Protein AF-A0A367LYB1-F1 (afdb_monomer_lite)

Organism: Pseudomonas aeruginosa (NCBI:txid287)

Secondary structure (DSSP, 8-state):
----HHHHHHHHHHHHHTTSEEEE--STT--S-EEEEHHHHHHHHHHHHHHHHHHTPPPPHHHHHHHHHHHTT-STTT-EEHHHHHHHHHHHTTT----HHHIIIIIITTTEET--HHHHHHHHHTTS------------------

Sequence (146 aa):
LGIGLADQQYALAALEREGYVLRGRFSPGATEEEWCERHLLARIHRYTVKRLRREIEPVERADFMRFLFDWQRLAPGTRGRGAESLATVVEQLEGFQAAAAAWESELLAARVADYASHWLDQLCRSGRIVWARLAGRSKAAGGPLR

Radius of gyration: 30.29 Å; chains: 1; bounding box: 79×32×66 Å

Structure (mmCIF, N/CA/C/O backbone):
data_AF-A0A367LYB1-F1
#
_entry.id   AF-A0A367LYB1-F1
#
loop_
_atom_site.group_PDB
_atom_site.id
_atom_site.type_symbol
_atom_site.label_atom_id
_atom_site.label_alt_id
_atom_site.label_comp_id
_atom_site.label_asym_id
_atom_site.label_entity_id
_atom_site.label_seq_id
_atom_site.pdbx_PDB_ins_code
_atom_site.Cartn_x
_atom_site.Cartn_y
_atom_site.Cartn_z
_atom_site.occupancy
_atom_site.B_iso_or_equiv
_atom_site.auth_seq_id
_atom_site.auth_comp_id
_atom_site.auth_asym_id
_atom_site.auth_atom_id
_atom_site.pdbx_PDB_model_num
ATOM 1 N N . LEU A 1 1 ? -42.945 17.878 32.130 1.00 57.28 1 LEU A N 1
ATOM 2 C CA . LEU A 1 1 ? -43.122 16.786 33.114 1.00 57.28 1 LEU A CA 1
ATOM 3 C C . LEU A 1 1 ? -43.632 17.257 34.481 1.00 57.28 1 LEU A C 1
ATOM 5 O O . LEU A 1 1 ? -44.156 16.422 35.191 1.00 57.28 1 LEU A O 1
ATOM 9 N N . GLY A 1 2 ? -43.571 18.545 34.856 1.00 70.06 2 GLY A N 1
ATOM 10 C CA . GLY A 1 2 ? -44.290 19.050 36.046 1.00 70.06 2 GLY A CA 1
ATOM 11 C C . GLY A 1 2 ? -43.803 18.532 37.411 1.00 70.06 2 GLY A C 1
ATOM 12 O O . GLY A 1 2 ? -44.403 18.861 38.422 1.00 70.06 2 GLY A O 1
ATOM 13 N N . ILE A 1 3 ? -42.722 17.750 37.438 1.00 76.00 3 ILE A N 1
ATOM 14 C CA . ILE A 1 3 ? -42.048 17.219 38.633 1.00 76.00 3 ILE A CA 1
ATOM 15 C C . ILE A 1 3 ? -40.817 18.065 38.965 1.00 76.00 3 ILE A C 1
ATOM 17 O O . ILE A 1 3 ? -40.147 18.552 38.047 1.00 76.00 3 ILE A O 1
ATOM 21 N N . GLY A 1 4 ? -40.515 18.228 40.258 1.00 84.94 4 GLY A N 1
ATOM 22 C CA . GLY A 1 4 ? -39.361 18.994 40.731 1.00 84.94 4 GLY A CA 1
ATOM 23 C C . GLY A 1 4 ? -38.027 18.355 40.331 1.00 84.94 4 GLY A C 1
ATOM 24 O O . GLY A 1 4 ? -37.939 17.147 40.127 1.00 84.94 4 GLY A O 1
ATOM 25 N N . LEU A 1 5 ? -36.965 19.160 40.218 1.00 80.81 5 LEU A N 1
ATOM 26 C CA . LEU A 1 5 ? -35.630 18.682 39.819 1.00 80.81 5 LEU A CA 1
ATOM 27 C C . LEU A 1 5 ? -35.074 17.609 40.771 1.00 80.81 5 LEU A C 1
ATOM 29 O O . LEU A 1 5 ? -34.454 16.653 40.315 1.00 80.81 5 LEU A O 1
ATOM 33 N N . ALA A 1 6 ? -35.335 17.739 42.075 1.00 82.56 6 ALA A N 1
ATOM 34 C CA . ALA A 1 6 ? -34.942 16.742 43.069 1.00 82.56 6 ALA A CA 1
ATOM 35 C C . ALA A 1 6 ? -35.643 15.391 42.832 1.00 82.56 6 ALA A C 1
ATOM 37 O O . ALA A 1 6 ? -34.996 14.346 42.862 1.00 82.56 6 ALA A O 1
ATOM 38 N N . ASP A 1 7 ? -36.939 15.417 42.505 1.00 85.94 7 ASP A N 1
ATOM 39 C CA . ASP A 1 7 ? -37.718 14.209 42.209 1.00 85.94 7 ASP A CA 1
ATOM 40 C C . ASP A 1 7 ? -37.243 13.542 40.911 1.00 85.94 7 ASP A C 1
ATOM 42 O O . ASP A 1 7 ? -37.160 12.317 40.826 1.00 85.94 7 ASP A O 1
ATOM 46 N N . GLN A 1 8 ? -36.866 14.342 39.907 1.00 85.94 8 GLN A N 1
ATOM 47 C CA . GLN A 1 8 ? -36.293 13.846 38.651 1.00 85.94 8 GLN A CA 1
ATOM 48 C C . GLN A 1 8 ? -34.943 13.155 38.874 1.00 85.94 8 GLN A C 1
ATOM 50 O O . GLN A 1 8 ? -34.717 12.066 38.348 1.00 85.94 8 GLN A O 1
ATOM 55 N N . GLN A 1 9 ? -34.057 13.754 39.675 1.00 86.88 9 GLN A N 1
ATOM 56 C CA . GLN A 1 9 ? -32.758 13.163 40.010 1.00 86.88 9 GLN A CA 1
ATOM 57 C C . GLN A 1 9 ? -32.914 11.864 40.802 1.00 86.88 9 GLN A C 1
ATOM 59 O O . GLN A 1 9 ? -32.228 10.885 40.511 1.00 86.88 9 GLN A O 1
ATOM 64 N N . TYR A 1 10 ? -33.841 11.832 41.762 1.00 89.81 10 TYR A N 1
ATOM 65 C CA . TYR A 1 10 ? -34.120 10.630 42.542 1.00 89.81 10 TYR A CA 1
ATOM 66 C C . TYR A 1 10 ? -34.664 9.496 41.662 1.00 89.81 10 TYR A C 1
ATOM 68 O O . TYR A 1 10 ? -34.182 8.365 41.743 1.00 89.81 10 TYR A O 1
ATOM 76 N N . ALA A 1 11 ? -35.611 9.801 40.770 1.00 90.81 11 ALA A N 1
ATOM 77 C CA . ALA A 1 11 ? -36.165 8.825 39.834 1.00 90.81 11 ALA A CA 1
ATOM 78 C C . ALA A 1 11 ? -35.105 8.280 38.858 1.00 90.81 11 ALA A C 1
ATOM 80 O O . ALA A 1 11 ? -35.049 7.075 38.618 1.00 90.81 11 ALA A O 1
ATOM 81 N N . LEU A 1 12 ? -34.227 9.139 38.329 1.00 90.69 12 LEU A N 1
ATOM 82 C CA . LEU A 1 12 ? -33.137 8.720 37.441 1.00 90.69 12 LEU A CA 1
ATOM 83 C C . LEU A 1 12 ? -32.098 7.858 38.168 1.00 90.69 12 LEU A C 1
ATOM 85 O O . LEU A 1 12 ? -31.674 6.840 37.626 1.00 90.69 12 LEU A O 1
ATOM 89 N N . ALA A 1 13 ? -31.751 8.197 39.412 1.00 91.12 13 ALA A N 1
ATOM 90 C CA . ALA A 1 13 ? -30.860 7.382 40.237 1.00 91.12 13 ALA A CA 1
ATOM 91 C C . ALA A 1 13 ? -31.466 6.006 40.573 1.00 91.12 13 ALA A C 1
ATOM 93 O O . ALA A 1 13 ? -30.748 5.005 40.613 1.00 91.12 13 ALA A O 1
ATOM 94 N N . ALA A 1 14 ? -32.785 5.923 40.784 1.00 93.56 14 ALA A N 1
ATOM 95 C CA . ALA A 1 14 ? -33.476 4.645 40.958 1.00 93.56 14 ALA A CA 1
ATOM 96 C C . ALA A 1 14 ? -33.406 3.789 39.679 1.00 93.56 14 ALA A C 1
ATOM 98 O O . ALA A 1 14 ? -32.975 2.637 39.735 1.00 93.56 14 ALA A O 1
ATOM 99 N N . LEU A 1 15 ? -33.709 4.380 38.518 1.00 93.19 15 LEU A N 1
ATOM 100 C CA . LEU A 1 15 ? -33.607 3.706 37.218 1.00 93.19 15 LEU A CA 1
ATOM 101 C C . LEU A 1 15 ? -32.167 3.287 36.874 1.00 93.19 15 LEU A C 1
ATOM 103 O O . LEU A 1 15 ? -31.961 2.289 36.182 1.00 93.19 15 LEU A O 1
ATOM 107 N N . GLU A 1 16 ? -31.159 4.027 37.342 1.00 93.62 16 GLU A N 1
ATOM 108 C CA . GLU A 1 16 ? -29.744 3.656 37.214 1.00 93.62 16 GLU A CA 1
ATOM 109 C C . GLU A 1 16 ? -29.419 2.410 38.033 1.00 93.62 16 GLU A C 1
ATOM 111 O O . GLU A 1 16 ? -28.779 1.485 37.528 1.00 93.62 16 GLU A O 1
ATOM 116 N N . ARG A 1 17 ? -29.896 2.361 39.286 1.00 93.44 17 ARG A N 1
ATOM 117 C CA . ARG A 1 17 ? -29.725 1.202 40.177 1.00 93.44 17 ARG A CA 1
ATOM 118 C C . ARG A 1 17 ? -30.407 -0.047 39.632 1.00 93.44 17 ARG A C 1
ATOM 120 O O . ARG A 1 17 ? -29.873 -1.140 39.792 1.00 93.44 17 ARG A O 1
ATOM 127 N N . GLU A 1 18 ? -31.548 0.117 38.973 1.00 94.38 18 GLU A N 1
ATOM 128 C CA . GLU A 1 18 ? -32.249 -0.953 38.249 1.00 94.38 18 GLU A CA 1
ATOM 129 C C . GLU A 1 18 ? -31.564 -1.317 36.919 1.00 94.38 18 GLU A C 1
ATOM 131 O O . GLU A 1 18 ? -31.872 -2.336 36.303 1.00 94.38 18 GLU A O 1
ATOM 136 N N . GLY A 1 19 ? -30.607 -0.501 36.472 1.00 91.75 19 GLY A N 1
ATOM 137 C CA . GLY A 1 19 ? -29.843 -0.707 35.250 1.00 91.75 19 GLY A CA 1
ATOM 138 C C . GLY A 1 19 ? -30.569 -0.285 33.974 1.00 91.75 19 GLY A C 1
ATOM 139 O O . GLY A 1 19 ? -30.059 -0.565 32.889 1.00 91.75 19 GLY A O 1
ATOM 140 N N . TYR A 1 20 ? -31.713 0.392 34.063 1.00 94.81 20 TYR A N 1
ATOM 141 C CA . TYR A 1 20 ? -32.490 0.823 32.899 1.00 94.81 20 TYR A CA 1
ATOM 142 C C . TYR A 1 20 ? -31.840 2.010 32.173 1.00 94.81 20 TYR A C 1
ATOM 144 O O . TYR A 1 20 ? -31.778 2.042 30.940 1.00 94.81 20 TYR A O 1
ATOM 152 N N . VAL A 1 21 ? -31.287 2.957 32.935 1.00 95.12 21 VAL A N 1
ATOM 153 C CA . VAL A 1 21 ? -30.536 4.104 32.406 1.00 95.12 21 VAL A CA 1
ATOM 154 C C . VAL A 1 21 ? -29.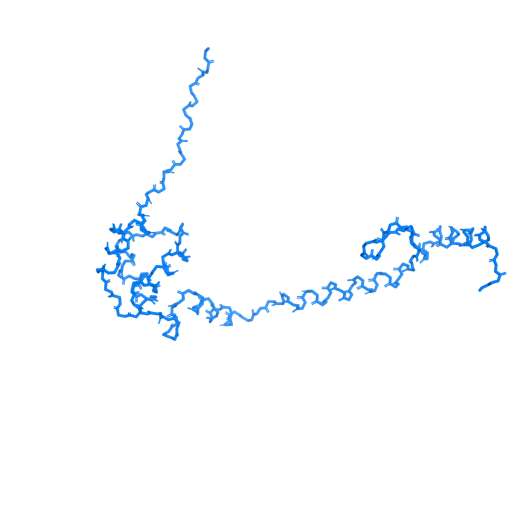063 4.041 32.801 1.00 95.12 21 VAL A C 1
ATOM 156 O O . VAL A 1 21 ? -28.666 3.350 33.737 1.00 95.12 21 VAL A O 1
ATOM 159 N N . LEU A 1 22 ? -28.246 4.755 32.041 1.00 94.06 22 LEU A N 1
ATOM 160 C CA . LEU A 1 22 ? -26.828 4.973 32.251 1.00 94.06 22 LEU A CA 1
ATOM 161 C C . LEU A 1 22 ? -26.570 6.465 32.356 1.00 94.06 22 LEU A C 1
ATOM 163 O O . LEU A 1 22 ? -27.166 7.254 31.623 1.00 94.06 22 LEU A O 1
ATOM 167 N N . ARG A 1 23 ? -25.626 6.822 33.214 1.00 94.00 23 ARG A N 1
ATOM 168 C CA . ARG A 1 23 ? -25.147 8.184 33.380 1.00 94.00 23 ARG A CA 1
ATOM 169 C C . ARG A 1 23 ? -23.769 8.339 32.753 1.00 94.00 23 ARG A C 1
ATOM 171 O O . ARG A 1 23 ? -22.914 7.470 32.929 1.00 94.00 23 ARG A O 1
ATOM 178 N N . GLY A 1 24 ? -23.552 9.398 31.982 1.00 92.31 24 GLY A N 1
ATOM 179 C CA . GLY A 1 24 ? -22.286 9.600 31.278 1.00 92.31 24 GLY A CA 1
ATOM 180 C C . GLY A 1 24 ? -22.343 10.699 30.227 1.00 92.31 24 GLY A C 1
ATOM 181 O O . GLY A 1 24 ? -23.205 11.560 30.268 1.00 92.31 24 GLY A O 1
ATOM 182 N N . ARG A 1 25 ? -21.398 10.683 29.287 1.00 94.56 25 ARG A N 1
ATOM 183 C CA . ARG A 1 25 ? -21.334 11.622 28.157 1.00 94.56 25 ARG A CA 1
ATOM 184 C C . ARG A 1 25 ? -21.390 10.814 26.874 1.00 94.56 25 ARG A C 1
ATOM 186 O O . ARG A 1 25 ? -20.423 10.134 26.530 1.00 94.56 25 ARG A O 1
ATOM 193 N N . PHE A 1 26 ? -22.535 10.830 26.216 1.00 90.62 26 PHE A N 1
ATOM 194 C CA . PHE A 1 26 ? -22.836 9.978 25.070 1.00 90.62 26 PHE A CA 1
ATOM 195 C C . PHE A 1 26 ? -22.860 10.770 23.757 1.00 90.62 26 PHE A C 1
ATOM 197 O O . PHE A 1 26 ? -22.641 10.184 22.694 1.00 90.62 26 PHE A O 1
ATOM 204 N N . SER A 1 27 ? -23.060 12.089 23.823 1.00 90.50 27 SER A N 1
ATOM 205 C CA . SER A 1 27 ? -23.026 12.985 22.662 1.00 90.50 27 SER A CA 1
ATOM 206 C C . SER A 1 27 ? -21.616 13.549 22.391 1.00 90.50 27 SER A C 1
ATOM 208 O O . SER A 1 27 ? -20.884 13.870 23.334 1.00 90.50 27 SER A O 1
ATOM 210 N N . PRO A 1 28 ? -21.203 13.732 21.117 1.00 90.31 28 PRO A N 1
ATOM 211 C CA . PRO A 1 28 ? -19.943 14.401 20.789 1.00 90.31 28 PRO A CA 1
ATOM 212 C C . PRO A 1 28 ? -19.893 15.819 21.370 1.00 90.31 28 PRO A C 1
ATOM 214 O O . PRO A 1 28 ? -20.787 16.624 21.126 1.00 90.31 28 PRO A O 1
ATOM 217 N N . GLY A 1 29 ? -18.839 16.131 22.127 1.00 91.94 29 GLY A N 1
ATOM 218 C CA . GLY A 1 29 ? -18.665 17.451 22.742 1.00 91.94 29 GLY A CA 1
ATOM 219 C C . GLY A 1 29 ? -19.484 17.693 24.015 1.00 91.94 29 GLY A C 1
ATOM 220 O O . GLY A 1 29 ? -19.474 18.815 24.513 1.00 91.94 29 GLY A O 1
ATOM 221 N N . ALA A 1 30 ? -20.158 16.677 24.569 1.00 92.00 30 ALA A N 1
ATOM 222 C CA . ALA A 1 30 ? -20.894 16.820 25.823 1.00 92.00 30 ALA A CA 1
ATOM 223 C C . ALA A 1 30 ? -19.972 17.242 26.987 1.00 92.00 30 ALA A C 1
ATOM 225 O O . ALA A 1 30 ? -18.988 16.571 27.327 1.00 92.00 30 ALA A O 1
ATOM 226 N N . THR A 1 31 ? -20.302 18.373 27.609 1.00 90.50 31 THR A N 1
ATOM 227 C CA . THR A 1 31 ? -19.618 18.917 28.794 1.00 90.50 31 THR A CA 1
ATOM 228 C C . THR A 1 31 ? -20.340 18.572 30.091 1.00 90.50 31 THR A C 1
ATOM 230 O O . THR A 1 31 ? -19.692 18.469 31.134 1.00 90.50 31 THR A O 1
ATOM 233 N N . GLU A 1 32 ? -21.651 18.360 30.016 1.00 92.62 32 GLU A N 1
ATOM 234 C CA . GLU A 1 32 ? -22.518 18.002 31.134 1.00 92.62 32 GLU A CA 1
ATOM 235 C C . GLU A 1 32 ? -22.822 16.502 31.157 1.00 92.62 32 GLU A C 1
ATOM 237 O O . GLU A 1 32 ? -22.544 15.769 30.207 1.00 92.62 32 GLU A O 1
ATOM 242 N N . GLU A 1 33 ? -23.341 16.040 32.289 1.00 90.81 33 GLU A N 1
ATOM 243 C CA . GLU A 1 33 ? -23.682 14.643 32.507 1.00 90.81 33 GLU A CA 1
ATOM 244 C C . GLU A 1 33 ? -25.073 14.334 31.940 1.00 90.81 33 GLU A C 1
ATOM 246 O O . GLU A 1 33 ? -26.066 14.977 32.276 1.00 90.81 33 GLU A O 1
ATOM 251 N N . GLU A 1 34 ? -25.134 13.341 31.063 1.00 93.19 34 GLU A N 1
ATOM 252 C CA . GLU A 1 34 ? -26.327 12.910 30.348 1.00 93.19 34 GLU A CA 1
ATOM 253 C C . GLU A 1 34 ? -26.844 11.585 30.919 1.00 93.19 34 GLU A C 1
ATOM 255 O O . GLU A 1 34 ? -26.081 10.722 31.365 1.00 93.19 34 GLU A O 1
ATOM 260 N N . TRP A 1 35 ? -28.158 11.397 30.832 1.00 93.69 35 TRP A N 1
ATOM 261 C CA . TRP A 1 35 ? -28.827 10.141 31.149 1.00 93.69 35 TRP A CA 1
ATOM 262 C C . TRP A 1 35 ? -29.305 9.481 29.861 1.00 93.69 35 TRP A C 1
ATOM 264 O O . TRP A 1 35 ? -30.028 10.091 29.074 1.00 93.69 35 TRP A O 1
ATOM 274 N N . CYS A 1 36 ? -28.917 8.229 29.638 1.00 94.06 36 CYS A N 1
ATOM 275 C CA . CYS A 1 36 ? -29.268 7.491 28.432 1.00 94.06 36 CYS A CA 1
ATOM 276 C C . CYS A 1 36 ? -29.844 6.120 28.774 1.00 94.06 36 CYS A C 1
ATOM 278 O O . CYS A 1 36 ? -29.298 5.383 29.589 1.00 94.06 36 CYS A O 1
ATOM 280 N N . GLU A 1 37 ? -30.938 5.749 28.122 1.00 95.44 37 GLU A N 1
ATOM 281 C CA . GLU A 1 37 ? -31.509 4.412 28.241 1.00 95.44 37 GLU A CA 1
ATOM 282 C C . GLU A 1 37 ? -30.530 3.355 27.698 1.00 95.44 37 GLU A C 1
ATOM 284 O O . GLU A 1 37 ? -30.029 3.447 26.569 1.00 95.44 37 GLU A O 1
ATOM 289 N N . ARG A 1 38 ? -30.259 2.320 28.498 1.00 95.00 38 ARG A N 1
ATOM 290 C CA . ARG A 1 38 ? -29.220 1.327 28.203 1.00 95.00 38 ARG A CA 1
ATOM 291 C C . ARG A 1 38 ? -29.484 0.571 26.902 1.00 95.00 38 ARG A C 1
ATOM 293 O O . ARG A 1 38 ? -28.554 0.361 26.116 1.00 95.00 38 ARG A O 1
ATOM 300 N N . HIS A 1 39 ? -30.717 0.114 26.672 1.00 94.25 39 HIS A N 1
ATOM 301 C CA . HIS A 1 39 ? -31.013 -0.732 25.513 1.00 94.25 39 HIS A CA 1
ATOM 302 C C . HIS A 1 39 ? -31.003 0.067 24.211 1.00 94.25 39 HIS A C 1
ATOM 304 O O . HIS A 1 39 ? -30.488 -0.431 23.199 1.00 94.25 39 HIS A O 1
ATOM 310 N N . LEU A 1 40 ? -31.484 1.313 24.243 1.00 94.12 40 LEU A N 1
ATOM 311 C CA . LEU A 1 40 ? -31.359 2.243 23.127 1.00 94.12 40 LEU A CA 1
ATOM 312 C C . LEU A 1 40 ? -29.890 2.511 22.773 1.00 94.12 40 LEU A C 1
ATOM 314 O O . LEU A 1 40 ? -29.515 2.327 21.610 1.00 94.12 40 LEU A O 1
ATOM 318 N N . LEU A 1 41 ? -29.044 2.843 23.757 1.00 94.25 41 LEU A N 1
ATOM 319 C CA . LEU A 1 41 ? -27.614 3.079 23.529 1.00 94.25 41 LEU A CA 1
ATOM 320 C C . LEU A 1 41 ? -26.920 1.843 22.939 1.00 94.25 41 LEU A C 1
ATOM 322 O O . LEU A 1 41 ? -26.212 1.935 21.934 1.00 94.25 41 LEU A O 1
ATOM 326 N N . ALA A 1 42 ? -27.184 0.657 23.495 1.00 93.94 42 ALA A N 1
ATOM 327 C CA . ALA A 1 42 ? -26.642 -0.600 22.980 1.00 93.94 42 ALA A CA 1
ATOM 328 C C . ALA A 1 42 ? -27.128 -0.913 21.552 1.00 93.94 42 ALA A C 1
ATOM 330 O O . ALA A 1 42 ? -26.405 -1.516 20.752 1.00 93.94 42 ALA A O 1
ATOM 331 N N . ARG A 1 43 ? -28.364 -0.537 21.194 1.00 95.88 43 ARG A N 1
ATOM 332 C CA . ARG A 1 43 ? -28.887 -0.684 19.826 1.00 95.88 43 ARG A CA 1
ATOM 333 C C . ARG A 1 43 ? -28.190 0.269 18.857 1.00 95.88 43 ARG A C 1
ATOM 335 O O . ARG A 1 43 ? -27.749 -0.194 17.807 1.00 95.88 43 ARG A O 1
ATOM 342 N N . ILE A 1 44 ? -28.036 1.541 19.228 1.00 93.69 44 ILE A N 1
ATOM 343 C CA . ILE A 1 44 ? -27.302 2.537 18.434 1.00 93.69 44 ILE A CA 1
ATOM 344 C C . ILE A 1 44 ? -25.864 2.062 18.208 1.00 93.69 44 ILE A C 1
ATOM 346 O O . ILE A 1 44 ? -25.429 1.972 17.063 1.00 93.69 44 ILE A O 1
ATOM 350 N N . HIS A 1 45 ? -25.163 1.647 19.267 1.00 91.88 45 HIS A N 1
ATOM 351 C CA . HIS A 1 45 ? -23.794 1.142 19.161 1.00 91.88 45 HIS A CA 1
ATOM 352 C C . HIS A 1 45 ? -23.686 -0.064 18.213 1.00 91.88 45 HIS A C 1
ATOM 354 O O . HIS A 1 45 ? -22.857 -0.062 17.303 1.00 91.88 45 HIS A O 1
ATOM 360 N N . ARG A 1 46 ? -24.568 -1.067 18.350 1.00 94.81 46 ARG A N 1
ATOM 361 C CA . ARG A 1 46 ? -24.597 -2.233 17.444 1.00 94.81 46 ARG A CA 1
ATOM 362 C C . ARG A 1 46 ? -24.835 -1.840 15.987 1.00 94.81 46 ARG A C 1
ATOM 364 O O . ARG A 1 46 ? -24.202 -2.413 15.104 1.00 94.81 46 ARG A O 1
ATOM 371 N N . TYR A 1 47 ? -25.732 -0.891 15.720 1.00 95.06 47 TYR A N 1
ATOM 372 C CA . TYR A 1 47 ? -25.993 -0.416 14.358 1.00 95.06 47 TYR A CA 1
ATOM 373 C C . TYR A 1 47 ? -24.799 0.337 13.780 1.00 95.06 47 TYR A C 1
ATOM 375 O O . TYR A 1 47 ? -24.421 0.067 12.640 1.00 95.06 47 TYR A O 1
ATOM 383 N N . THR A 1 48 ? -24.157 1.192 14.574 1.00 92.12 48 THR A N 1
ATOM 384 C CA . THR A 1 48 ? -22.930 1.889 14.179 1.00 92.12 48 THR A CA 1
ATOM 385 C C . THR A 1 48 ? -21.821 0.897 13.844 1.00 92.12 48 THR A C 1
ATOM 387 O O . THR A 1 48 ? -21.264 0.961 12.752 1.00 92.12 48 THR A O 1
ATOM 390 N N . VAL A 1 49 ? -21.556 -0.083 14.714 1.00 89.94 49 VAL A N 1
ATOM 391 C CA . VAL A 1 49 ? -20.538 -1.119 14.468 1.00 89.94 49 VAL A CA 1
ATOM 392 C C . VAL A 1 49 ? -20.879 -1.954 13.235 1.00 89.94 49 VAL A C 1
ATOM 394 O O . VAL A 1 49 ? -20.001 -2.228 12.424 1.00 89.94 49 VAL A O 1
ATOM 397 N N . LYS A 1 50 ? -22.145 -2.349 13.054 1.00 88.31 50 LYS A N 1
ATOM 398 C CA . LYS A 1 50 ? -22.570 -3.123 11.878 1.00 88.31 50 LYS A CA 1
ATOM 399 C C . LYS A 1 50 ? -22.392 -2.333 10.581 1.00 88.31 50 LYS A C 1
ATOM 401 O O . LYS A 1 50 ? -22.001 -2.922 9.578 1.00 88.31 50 LYS A O 1
ATOM 406 N N . ARG A 1 51 ? -22.674 -1.028 10.592 1.00 87.81 51 ARG A N 1
ATOM 407 C CA . ARG A 1 51 ? -22.445 -0.146 9.441 1.00 87.81 51 ARG A CA 1
ATOM 408 C C . ARG A 1 51 ? -20.952 -0.021 9.138 1.00 87.81 51 ARG A C 1
ATOM 410 O O 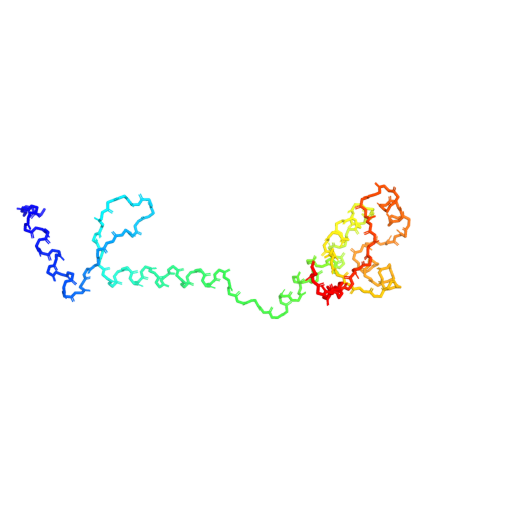. ARG A 1 51 ? -20.559 -0.334 8.025 1.00 87.81 51 ARG A O 1
ATOM 417 N N . LEU A 1 52 ? -20.139 0.308 10.144 1.00 86.44 52 LEU A N 1
ATOM 418 C CA . LEU A 1 52 ? -18.683 0.417 10.001 1.00 86.44 52 LEU A CA 1
ATOM 419 C C . LEU A 1 52 ? -18.057 -0.886 9.495 1.00 86.44 52 LEU A C 1
ATOM 421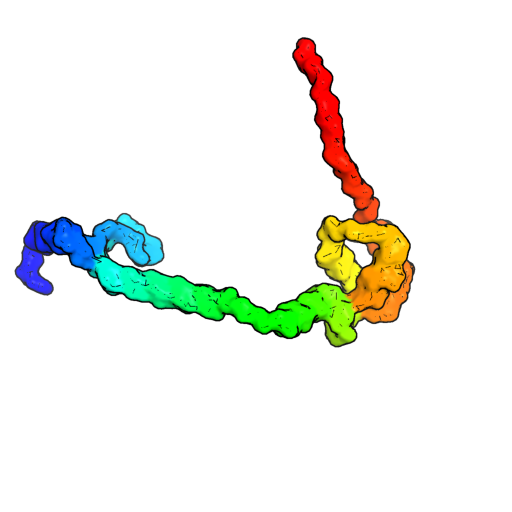 O O . LEU A 1 52 ? -17.198 -0.852 8.630 1.00 86.44 52 LEU A O 1
ATOM 425 N N . ARG A 1 53 ? -18.516 -2.047 9.984 1.00 84.12 53 ARG A N 1
ATOM 426 C CA . ARG A 1 53 ? -18.040 -3.356 9.508 1.00 84.12 53 ARG A CA 1
ATOM 427 C C . ARG A 1 53 ? -18.376 -3.614 8.044 1.00 84.12 53 ARG A C 1
ATOM 429 O O . ARG A 1 53 ? -17.537 -4.140 7.334 1.00 84.12 53 ARG A O 1
ATOM 436 N N . ARG A 1 54 ? -19.568 -3.217 7.593 1.00 78.62 54 ARG A N 1
ATOM 437 C CA . ARG A 1 54 ? -19.955 -3.333 6.179 1.00 78.62 54 ARG A CA 1
ATOM 438 C C . ARG A 1 54 ? -19.133 -2.425 5.270 1.00 78.62 54 ARG A C 1
ATOM 440 O O . ARG A 1 54 ? -18.913 -2.779 4.122 1.00 78.62 54 ARG A O 1
ATOM 447 N N . GLU A 1 55 ? -18.686 -1.276 5.771 1.00 78.88 55 GLU A N 1
ATOM 448 C CA . GLU A 1 55 ? -17.791 -0.375 5.031 1.00 78.88 55 GLU A CA 1
ATOM 449 C C . GLU A 1 55 ? -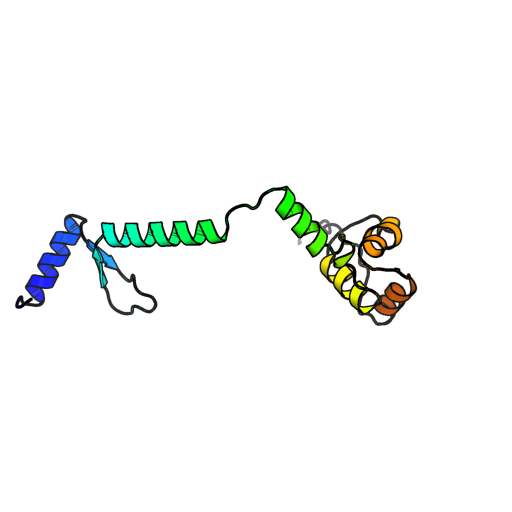16.383 -0.974 4.835 1.00 78.88 55 GLU A C 1
ATOM 451 O O . GLU A 1 55 ? -15.668 -0.549 3.934 1.00 78.88 55 GLU A O 1
ATOM 456 N N . ILE A 1 56 ? -16.003 -1.985 5.627 1.00 76.69 56 ILE A N 1
ATOM 457 C CA . ILE A 1 56 ? -14.718 -2.705 5.548 1.00 76.69 56 ILE A CA 1
ATOM 458 C C . ILE A 1 56 ? -14.893 -4.198 5.216 1.00 76.69 56 ILE A C 1
ATOM 460 O O . ILE A 1 56 ? -14.030 -5.011 5.554 1.00 76.69 56 ILE A O 1
ATOM 464 N N . GLU A 1 57 ? -16.023 -4.581 4.615 1.00 76.06 57 GLU A N 1
ATOM 465 C CA . GLU A 1 57 ? -16.316 -5.982 4.300 1.00 76.06 57 GLU A CA 1
ATOM 466 C C . GLU A 1 57 ? -15.247 -6.558 3.344 1.00 76.06 57 GLU A C 1
ATOM 468 O O . GLU A 1 57 ? -14.855 -5.874 2.391 1.00 76.06 57 GLU A O 1
ATOM 473 N N . PRO A 1 58 ? -14.755 -7.794 3.569 1.00 81.00 58 PRO A N 1
ATOM 474 C CA . PRO A 1 58 ? -13.772 -8.412 2.687 1.00 81.00 58 PRO A CA 1
ATOM 475 C C . PRO A 1 58 ? -14.295 -8.521 1.252 1.00 81.00 58 PRO A C 1
ATOM 477 O O . PRO A 1 58 ? -15.411 -8.979 1.018 1.00 81.00 58 PRO A O 1
ATOM 480 N N . VAL A 1 59 ? -13.463 -8.134 0.288 1.00 87.31 59 VAL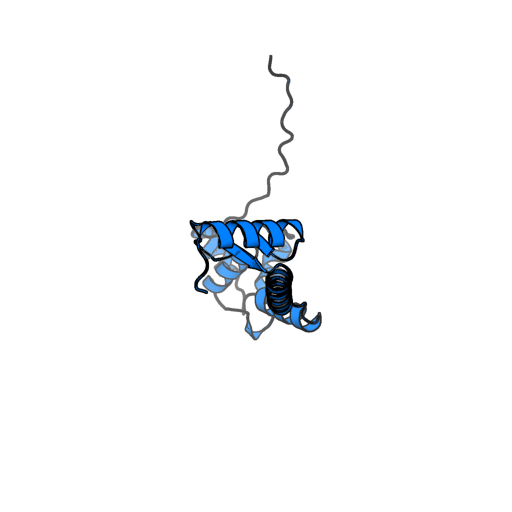 A N 1
ATOM 481 C CA . VAL A 1 59 ? -13.748 -8.333 -1.136 1.00 87.31 59 VAL A CA 1
ATOM 482 C C . VAL A 1 59 ? -13.391 -9.754 -1.565 1.00 87.31 59 VAL A C 1
ATOM 484 O O . VAL A 1 59 ? -12.566 -10.424 -0.932 1.00 87.31 59 VAL A O 1
ATOM 487 N N . GLU A 1 60 ? -13.966 -10.207 -2.678 1.00 92.81 60 GLU A N 1
ATOM 488 C CA . GLU A 1 60 ? -13.581 -11.483 -3.272 1.00 92.81 60 GLU A CA 1
ATOM 489 C C . GLU A 1 60 ? -12.091 -11.490 -3.632 1.00 92.81 60 GLU A C 1
ATOM 491 O O . GLU A 1 60 ? -11.505 -10.475 -4.022 1.00 92.81 60 GLU A O 1
ATOM 496 N N . ARG A 1 61 ? -11.453 -12.665 -3.551 1.00 93.94 61 ARG A N 1
ATOM 497 C CA . ARG A 1 61 ? -10.009 -12.802 -3.837 1.00 93.94 61 ARG A CA 1
ATOM 498 C C . ARG A 1 61 ? -9.650 -12.276 -5.228 1.00 93.94 61 ARG A C 1
ATOM 500 O O . ARG A 1 61 ? -8.606 -11.655 -5.401 1.00 93.94 61 ARG A O 1
ATOM 507 N N . ALA A 1 62 ? -10.522 -12.506 -6.208 1.00 96.06 62 ALA A N 1
ATOM 508 C CA . ALA A 1 62 ? -10.340 -12.019 -7.571 1.00 96.06 62 ALA A CA 1
ATOM 509 C C . ALA A 1 62 ? -10.356 -10.483 -7.652 1.00 96.06 62 ALA A C 1
ATOM 511 O O . ALA A 1 62 ? -9.626 -9.905 -8.457 1.00 96.06 62 ALA A O 1
ATOM 512 N N . ASP A 1 63 ? -11.153 -9.825 -6.813 1.00 95.12 63 ASP A N 1
ATOM 513 C CA . ASP A 1 63 ? -11.272 -8.369 -6.768 1.00 95.12 63 ASP A CA 1
ATOM 514 C C . ASP A 1 63 ? -10.044 -7.756 -6.104 1.00 95.12 63 ASP A C 1
ATOM 516 O O . ASP A 1 63 ? -9.452 -6.824 -6.650 1.00 95.12 63 ASP A O 1
ATOM 520 N N . PHE A 1 64 ? -9.591 -8.354 -4.999 1.00 93.50 64 PHE A N 1
ATOM 521 C CA . PHE A 1 64 ? -8.334 -7.977 -4.359 1.00 93.50 64 PHE A CA 1
ATOM 522 C C . PHE A 1 64 ? -7.134 -8.133 -5.302 1.00 93.50 64 PHE A C 1
ATOM 524 O O . PHE A 1 64 ? -6.291 -7.244 -5.364 1.00 93.50 64 PHE A O 1
ATOM 531 N N . MET A 1 65 ? -7.062 -9.223 -6.075 1.00 96.38 65 MET A N 1
ATOM 532 C CA . MET A 1 65 ? -5.974 -9.428 -7.039 1.00 96.38 65 MET A CA 1
ATOM 533 C C . MET A 1 65 ? -5.990 -8.403 -8.178 1.00 96.38 65 MET A C 1
ATOM 535 O O . MET A 1 65 ? -4.927 -7.898 -8.535 1.00 96.38 65 MET A O 1
ATOM 539 N N . ARG A 1 66 ? -7.164 -8.053 -8.728 1.00 95.88 66 ARG A N 1
ATOM 540 C CA . ARG A 1 66 ? -7.255 -6.979 -9.736 1.00 95.88 66 ARG A CA 1
ATOM 541 C C . ARG A 1 66 ? -6.814 -5.644 -9.157 1.00 95.88 66 ARG A C 1
ATOM 543 O O . ARG A 1 66 ? -5.940 -5.004 -9.729 1.00 95.88 66 ARG A O 1
ATOM 550 N N . PHE A 1 67 ? -7.342 -5.291 -7.985 1.00 95.38 67 PHE A N 1
ATOM 551 C CA . PHE A 1 67 ? -6.916 -4.101 -7.259 1.00 95.38 67 PHE A CA 1
ATOM 552 C C . PHE A 1 67 ? -5.402 -4.090 -7.042 1.00 95.38 67 PHE A C 1
ATOM 554 O O . PHE A 1 67 ? -4.765 -3.075 -7.294 1.00 95.38 67 PHE A O 1
ATOM 561 N N . LEU A 1 68 ? -4.807 -5.208 -6.621 1.00 95.56 68 LEU A N 1
ATOM 562 C CA . LEU A 1 68 ? -3.373 -5.291 -6.369 1.00 95.56 68 LEU A CA 1
ATOM 563 C C . LEU A 1 68 ? -2.560 -5.102 -7.654 1.00 95.56 68 LEU A C 1
ATOM 565 O O . LEU A 1 68 ? -1.550 -4.403 -7.624 1.00 95.56 68 LEU A O 1
ATOM 569 N N . PHE A 1 69 ? -2.983 -5.683 -8.780 1.00 96.81 69 PHE A N 1
ATOM 570 C CA . PHE A 1 69 ? -2.319 -5.476 -10.071 1.00 96.81 69 PHE A CA 1
ATOM 571 C C . PHE A 1 69 ? -2.458 -4.047 -10.586 1.00 96.81 69 PHE A C 1
ATOM 573 O O . PHE A 1 69 ? -1.495 -3.516 -11.142 1.00 96.81 69 PHE A O 1
ATOM 580 N N . ASP A 1 70 ? -3.605 -3.412 -10.371 1.00 96.88 70 ASP A N 1
ATOM 581 C CA . ASP A 1 70 ? -3.812 -2.014 -10.731 1.00 96.88 70 ASP A CA 1
ATOM 582 C C . ASP A 1 70 ? -2.968 -1.094 -9.844 1.00 96.88 70 ASP A C 1
ATOM 584 O O . ASP A 1 70 ? -2.199 -0.277 -10.354 1.00 96.88 70 ASP A O 1
ATOM 588 N N . TRP A 1 71 ? -3.035 -1.297 -8.525 1.00 96.31 71 TRP A N 1
ATOM 589 C CA . TRP A 1 71 ? -2.268 -0.571 -7.515 1.00 96.31 71 TRP A CA 1
ATOM 590 C C . TRP A 1 71 ? -0.770 -0.672 -7.785 1.00 96.31 71 TRP A C 1
ATOM 592 O O . TRP A 1 71 ? -0.085 0.342 -7.797 1.00 96.31 71 TRP A O 1
ATOM 602 N N . GLN A 1 72 ? -0.260 -1.878 -8.047 1.00 96.69 72 GLN A N 1
ATOM 603 C CA . GLN A 1 72 ? 1.157 -2.136 -8.332 1.00 96.69 72 GLN A CA 1
ATOM 604 C C . GLN A 1 72 ? 1.566 -1.800 -9.772 1.00 96.69 72 GLN A C 1
ATOM 606 O O . GLN A 1 72 ? 2.699 -2.095 -10.153 1.00 96.69 72 GLN A O 1
ATOM 611 N N . ARG A 1 73 ? 0.668 -1.215 -10.577 1.00 97.12 73 ARG A N 1
ATOM 612 C CA . ARG A 1 73 ? 0.903 -0.828 -11.979 1.00 97.12 73 ARG A CA 1
ATOM 613 C C . ARG A 1 73 ? 1.302 -1.984 -12.903 1.00 97.12 73 ARG A C 1
ATOM 615 O O . ARG A 1 73 ? 1.995 -1.790 -13.894 1.00 97.12 73 ARG A O 1
ATOM 622 N N . LEU A 1 74 ? 0.886 -3.205 -12.582 1.00 96.75 74 LEU A N 1
ATOM 623 C CA . LEU A 1 74 ? 1.180 -4.401 -13.374 1.00 96.75 74 LEU A CA 1
ATOM 624 C C . LEU A 1 74 ? 0.168 -4.612 -14.503 1.00 96.75 74 LEU A C 1
ATOM 626 O O . LEU A 1 74 ? 0.523 -5.188 -15.536 1.00 96.75 74 LEU A O 1
ATOM 630 N N . ALA A 1 75 ? -1.064 -4.132 -14.334 1.00 96.06 75 ALA A N 1
ATOM 631 C CA . ALA A 1 75 ? -2.077 -4.175 -15.380 1.00 96.06 75 ALA A CA 1
ATOM 632 C C . ALA A 1 75 ? -1.702 -3.239 -16.552 1.00 96.06 75 ALA A C 1
ATOM 634 O O . ALA A 1 75 ? -1.244 -2.121 -16.320 1.00 96.06 75 ALA A O 1
ATOM 635 N N . PRO A 1 76 ? -1.910 -3.634 -17.825 1.00 90.75 76 PRO A N 1
ATOM 636 C CA . PRO A 1 76 ? -1.519 -2.812 -18.976 1.00 90.75 76 PRO A CA 1
ATOM 637 C C . PRO A 1 76 ? -2.078 -1.379 -18.968 1.00 90.75 76 PRO A C 1
ATOM 639 O O . PRO A 1 76 ? -1.398 -0.465 -19.419 1.00 90.75 76 PRO A O 1
ATOM 642 N N . GLY A 1 77 ? -3.285 -1.169 -18.427 1.00 93.31 77 GLY A N 1
ATOM 643 C CA . GLY A 1 77 ? -3.930 0.149 -18.353 1.00 93.31 77 GLY A CA 1
ATOM 644 C C . GLY A 1 77 ? -3.413 1.073 -17.243 1.00 93.31 77 GLY A C 1
ATOM 645 O O . GLY A 1 77 ? -3.768 2.248 -17.234 1.00 93.31 77 GLY A O 1
ATOM 646 N N . THR A 1 78 ? -2.590 0.577 -16.314 1.00 95.38 78 THR A N 1
ATOM 647 C CA . THR A 1 78 ? -2.088 1.349 -15.158 1.00 95.38 78 THR A CA 1
ATOM 648 C C . THR A 1 78 ? -0.600 1.700 -15.254 1.00 95.38 78 THR A C 1
ATOM 650 O O . THR A 1 78 ? -0.081 2.476 -14.438 1.00 95.38 78 THR A O 1
ATOM 653 N N . ARG A 1 79 ? 0.085 1.183 -16.283 1.00 96.19 79 ARG A N 1
ATOM 654 C CA . ARG A 1 79 ? 1.482 1.498 -16.607 1.00 96.19 79 ARG A CA 1
ATOM 655 C C . ARG A 1 79 ? 1.574 2.890 -17.220 1.00 96.19 79 ARG A C 1
ATOM 657 O O . ARG A 1 79 ? 1.077 3.128 -18.319 1.00 96.19 79 ARG A O 1
ATOM 664 N N . GLY A 1 80 ? 2.236 3.809 -16.526 1.00 94.81 80 GLY A N 1
ATOM 665 C CA . GLY A 1 80 ? 2.629 5.083 -17.122 1.00 94.81 80 GLY A CA 1
ATOM 666 C C . GLY A 1 80 ? 3.891 4.933 -17.978 1.00 94.81 80 GLY A C 1
ATOM 667 O O . GLY A 1 80 ? 4.515 3.871 -18.015 1.00 94.81 80 GLY A O 1
ATOM 668 N N . ARG A 1 81 ? 4.274 6.008 -18.672 1.00 95.31 81 ARG A N 1
ATOM 669 C CA . ARG A 1 81 ? 5.477 6.071 -19.517 1.00 95.31 81 ARG A CA 1
ATOM 670 C C . ARG A 1 81 ? 6.376 7.224 -19.064 1.00 95.31 81 ARG A C 1
ATOM 672 O O . ARG A 1 81 ? 5.880 8.257 -18.617 1.00 95.31 81 ARG A O 1
ATOM 679 N N . GLY A 1 82 ? 7.686 7.064 -19.239 1.00 95.06 82 GLY A N 1
ATOM 680 C CA . GLY A 1 82 ? 8.671 8.120 -19.010 1.00 95.06 82 GLY A CA 1
ATOM 681 C C . GLY A 1 82 ? 9.186 8.205 -17.573 1.00 95.06 82 GLY A C 1
ATOM 682 O O . GLY A 1 82 ? 8.741 7.483 -16.679 1.00 95.06 82 GLY A O 1
ATOM 683 N N . ALA A 1 83 ? 10.132 9.123 -17.362 1.00 94.69 83 ALA A N 1
ATOM 684 C CA . ALA A 1 83 ? 10.872 9.259 -16.108 1.00 94.69 83 ALA A CA 1
ATOM 685 C C . ALA A 1 83 ? 9.993 9.608 -14.893 1.00 94.69 83 ALA A C 1
ATOM 687 O O . ALA A 1 83 ? 10.222 9.075 -13.813 1.00 94.69 83 ALA A O 1
ATOM 688 N N . GLU A 1 84 ? 8.952 10.433 -15.046 1.00 94.81 84 GLU A N 1
ATOM 689 C CA . GLU A 1 84 ? 8.060 10.747 -13.916 1.00 94.81 84 GLU A CA 1
ATOM 690 C C . GLU A 1 84 ? 7.226 9.532 -13.487 1.00 94.81 84 GLU A C 1
ATOM 692 O O . GLU A 1 84 ? 7.088 9.271 -12.295 1.00 94.81 84 GLU A O 1
ATOM 697 N N . SER A 1 85 ? 6.742 8.721 -14.438 1.00 95.62 85 SER A N 1
ATOM 698 C CA . SER A 1 85 ? 6.064 7.465 -14.091 1.00 95.62 85 SER A CA 1
ATOM 699 C C . SER A 1 85 ? 7.009 6.496 -13.386 1.00 95.62 85 SER A C 1
ATOM 701 O O . SER A 1 85 ? 6.582 5.782 -12.480 1.00 95.62 85 SER A O 1
ATOM 703 N N . LEU A 1 86 ? 8.275 6.450 -13.808 1.00 96.94 86 LEU A N 1
ATOM 704 C CA . LEU A 1 86 ? 9.296 5.645 -13.151 1.00 96.94 86 LEU A CA 1
ATOM 705 C C . LEU A 1 86 ? 9.539 6.118 -11.713 1.00 96.94 86 LEU A C 1
ATOM 707 O O . LEU A 1 86 ? 9.604 5.283 -10.815 1.00 96.94 86 LEU A O 1
ATOM 711 N N . ALA A 1 87 ? 9.612 7.430 -11.478 1.00 96.56 87 ALA A N 1
ATOM 712 C CA . ALA A 1 87 ? 9.783 7.985 -10.138 1.00 96.56 87 ALA A CA 1
ATOM 713 C C . ALA A 1 87 ? 8.655 7.539 -9.192 1.00 96.56 87 ALA A C 1
ATOM 715 O O . ALA A 1 87 ? 8.941 7.039 -8.108 1.00 96.56 87 ALA A O 1
ATOM 716 N N . THR A 1 88 ? 7.392 7.608 -9.632 1.00 96.38 88 THR A N 1
ATOM 717 C CA . THR A 1 88 ? 6.248 7.127 -8.835 1.00 96.38 88 THR A CA 1
ATOM 718 C C . THR A 1 88 ? 6.305 5.619 -8.563 1.00 96.38 88 THR A C 1
ATOM 720 O O . THR A 1 88 ? 5.919 5.168 -7.488 1.00 96.38 88 THR A O 1
ATOM 723 N N . VAL A 1 89 ? 6.772 4.818 -9.528 1.00 97.19 89 VAL A N 1
ATOM 724 C CA . VAL A 1 89 ? 6.934 3.364 -9.343 1.00 97.19 89 VAL A CA 1
ATOM 725 C C . VAL A 1 89 ? 8.021 3.062 -8.312 1.00 97.19 89 VAL A C 1
ATOM 727 O O . VAL A 1 89 ? 7.826 2.197 -7.462 1.00 97.19 89 VAL A O 1
ATOM 730 N N . VAL A 1 90 ? 9.155 3.764 -8.371 1.00 96.12 90 VAL A N 1
ATOM 731 C CA . VAL A 1 90 ? 10.252 3.567 -7.414 1.00 96.12 90 VAL A CA 1
ATOM 732 C C . VAL A 1 90 ? 9.849 4.019 -6.012 1.00 96.12 90 VAL A C 1
ATOM 734 O O . VAL A 1 90 ? 10.125 3.296 -5.062 1.00 96.12 90 VAL A O 1
ATOM 737 N N . GLU A 1 91 ? 9.137 5.140 -5.882 1.00 95.69 91 GLU A N 1
ATOM 738 C CA . GLU A 1 91 ? 8.573 5.611 -4.607 1.00 95.69 91 GLU A CA 1
ATOM 739 C C . GLU A 1 91 ? 7.629 4.568 -3.988 1.00 95.69 91 GLU A C 1
ATOM 741 O O . GLU A 1 91 ? 7.731 4.234 -2.812 1.00 95.69 91 GLU A O 1
ATOM 746 N N . GLN A 1 92 ? 6.760 3.958 -4.795 1.00 96.62 92 GLN A N 1
ATOM 747 C CA . GLN A 1 92 ? 5.863 2.901 -4.324 1.00 96.62 92 GLN A CA 1
ATOM 748 C C . GLN A 1 92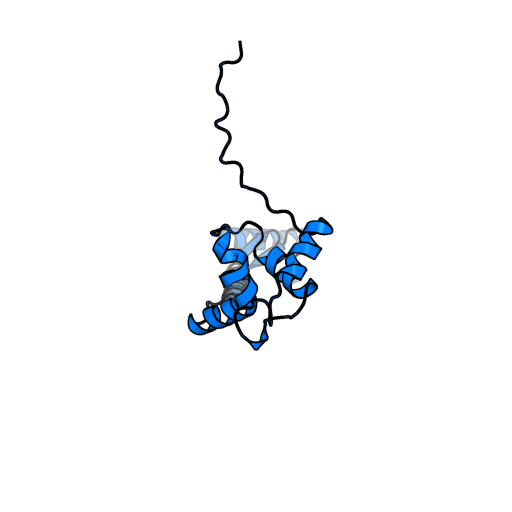 ? 6.599 1.625 -3.876 1.00 96.62 92 GLN A C 1
ATOM 750 O O . GLN A 1 92 ? 6.085 0.876 -3.041 1.00 96.62 92 GLN A O 1
ATOM 755 N N . LEU A 1 93 ? 7.775 1.358 -4.447 1.00 95.50 93 LEU A N 1
ATOM 756 C CA . LEU A 1 93 ? 8.630 0.217 -4.110 1.00 95.50 93 LEU A CA 1
ATOM 757 C C . LEU A 1 93 ? 9.708 0.571 -3.074 1.00 95.50 93 LEU A C 1
ATOM 759 O O . LEU A 1 93 ? 10.591 -0.252 -2.814 1.00 95.50 93 LEU A O 1
ATOM 763 N N . GLU A 1 94 ? 9.659 1.760 -2.471 1.00 92.94 94 GLU A N 1
ATOM 764 C CA . GLU A 1 94 ? 10.629 2.167 -1.461 1.00 92.94 94 GLU A CA 1
ATOM 765 C C . GLU A 1 94 ? 10.646 1.170 -0.288 1.00 92.94 94 GLU A C 1
ATOM 767 O O . GLU A 1 94 ? 9.617 0.745 0.237 1.00 92.94 94 GLU A O 1
ATOM 772 N N . GLY A 1 95 ? 11.848 0.738 0.098 1.00 90.00 95 GLY A N 1
ATOM 773 C CA . GLY A 1 95 ? 12.051 -0.266 1.145 1.00 90.00 95 GLY A CA 1
ATOM 774 C C . GLY A 1 95 ? 11.875 -1.723 0.697 1.00 90.00 95 GLY A C 1
ATOM 775 O O . GLY A 1 95 ? 12.227 -2.629 1.460 1.00 90.00 95 GLY A O 1
ATOM 776 N N . PHE A 1 96 ? 11.406 -1.984 -0.529 1.00 92.69 96 PHE A N 1
ATOM 777 C CA . PHE A 1 96 ? 11.376 -3.336 -1.086 1.00 92.69 96 PHE A CA 1
ATOM 778 C C . PHE A 1 96 ? 12.785 -3.802 -1.480 1.00 92.69 96 PHE A C 1
ATOM 780 O O . PHE A 1 96 ? 13.577 -3.051 -2.045 1.00 92.69 96 PHE A O 1
ATOM 787 N N . GLN A 1 97 ? 13.106 -5.064 -1.191 1.00 91.06 97 GLN A N 1
ATOM 788 C CA . GLN A 1 97 ? 14.389 -5.671 -1.543 1.00 91.06 97 GLN A CA 1
ATOM 789 C C . GLN A 1 97 ? 14.197 -6.706 -2.645 1.00 91.06 97 GLN A C 1
ATOM 791 O O . GLN A 1 97 ? 13.364 -7.602 -2.532 1.00 91.06 97 GLN A O 1
ATOM 796 N N . ALA A 1 98 ? 15.030 -6.616 -3.676 1.00 92.62 98 ALA A N 1
ATOM 797 C CA . ALA A 1 98 ? 15.089 -7.578 -4.764 1.00 92.62 98 ALA A CA 1
ATOM 798 C C . ALA A 1 98 ? 16.532 -7.754 -5.245 1.00 92.62 98 ALA A C 1
ATOM 800 O O . ALA A 1 98 ? 17.416 -6.957 -4.915 1.00 92.62 98 ALA A O 1
ATOM 801 N N . ALA A 1 99 ? 16.768 -8.799 -6.040 1.00 92.94 99 ALA A N 1
ATOM 802 C CA . ALA A 1 99 ? 18.041 -8.976 -6.722 1.00 92.94 99 ALA A CA 1
ATOM 803 C C . ALA A 1 99 ? 18.321 -7.770 -7.631 1.00 92.94 99 ALA A C 1
ATOM 805 O O . ALA A 1 99 ? 17.434 -7.323 -8.355 1.00 92.94 99 ALA A O 1
ATOM 806 N N . ALA A 1 100 ? 19.563 -7.276 -7.626 1.00 90.50 100 ALA A N 1
ATOM 807 C CA . ALA A 1 100 ? 19.956 -6.112 -8.423 1.00 90.50 100 ALA A CA 1
ATOM 808 C C . ALA A 1 100 ? 19.567 -6.266 -9.906 1.00 90.50 100 ALA A C 1
ATOM 810 O O . ALA A 1 100 ? 18.993 -5.355 -10.490 1.00 90.50 100 ALA A O 1
ATOM 811 N N . ALA A 1 101 ? 19.792 -7.454 -10.478 1.00 93.44 101 ALA A N 1
ATOM 812 C CA . ALA A 1 101 ? 19.471 -7.751 -11.873 1.00 93.44 101 ALA A CA 1
ATOM 813 C C . ALA A 1 101 ? 17.963 -7.727 -12.190 1.00 93.44 101 ALA A C 1
ATOM 815 O O . ALA A 1 101 ? 17.591 -7.436 -13.325 1.00 93.44 101 ALA A O 1
ATOM 816 N N . ALA A 1 102 ? 17.098 -8.001 -11.208 1.00 96.19 102 ALA A N 1
ATOM 817 C CA . ALA A 1 102 ? 15.648 -8.065 -11.399 1.00 96.19 102 ALA A CA 1
ATOM 818 C C . ALA A 1 102 ? 14.982 -6.679 -11.393 1.00 96.19 102 ALA A C 1
ATOM 820 O O . ALA A 1 102 ? 13.847 -6.541 -11.846 1.00 96.19 102 ALA A O 1
ATOM 821 N N . TRP A 1 103 ? 15.659 -5.638 -10.893 1.00 95.56 103 TRP A N 1
ATOM 822 C CA . TRP A 1 103 ? 15.074 -4.299 -10.806 1.00 95.56 103 TRP A CA 1
ATOM 823 C C . TRP A 1 103 ? 14.679 -3.752 -12.171 1.00 95.56 103 TRP A C 1
ATOM 825 O O . TRP A 1 103 ? 13.504 -3.497 -12.411 1.00 95.56 103 TRP A O 1
ATOM 835 N N . GLU A 1 104 ? 15.628 -3.611 -13.087 1.00 95.19 104 GLU A N 1
ATOM 836 C CA . GLU A 1 104 ? 15.322 -3.056 -14.406 1.00 95.19 104 GLU A CA 1
ATOM 837 C C . GLU A 1 104 ? 14.611 -4.066 -15.310 1.00 95.19 104 GLU A C 1
ATOM 839 O O . GLU A 1 104 ? 13.656 -3.706 -15.994 1.00 95.19 104 GLU A O 1
ATOM 844 N N . SER A 1 105 ? 15.050 -5.329 -15.286 1.00 95.56 105 SER A N 1
ATOM 845 C CA . SER A 1 105 ? 14.591 -6.357 -16.230 1.00 95.56 105 SER A CA 1
ATOM 846 C C . SER A 1 105 ? 13.192 -6.899 -15.929 1.00 95.56 105 SER A C 1
ATOM 848 O O . SER A 1 105 ? 12.461 -7.231 -16.861 1.00 95.56 105 SER A O 1
ATOM 850 N N . GLU A 1 106 ? 12.795 -6.961 -14.655 1.00 96.25 106 GLU A N 1
ATOM 851 C CA . GLU A 1 106 ? 11.525 -7.562 -14.238 1.00 96.25 106 GLU A CA 1
ATOM 852 C C . GLU A 1 106 ? 10.618 -6.539 -13.548 1.00 96.25 106 GLU A C 1
ATOM 854 O O . GLU A 1 106 ? 9.465 -6.366 -13.937 1.00 96.25 106 GLU A O 1
ATOM 859 N N . LEU A 1 107 ? 11.114 -5.830 -12.530 1.00 96.94 107 LEU A N 1
ATOM 860 C CA . LEU A 1 107 ? 10.264 -5.000 -11.671 1.00 96.94 107 LEU A CA 1
ATOM 861 C C . LEU A 1 107 ? 9.816 -3.704 -12.349 1.00 96.94 107 LEU A C 1
ATOM 863 O O . LEU A 1 107 ? 8.618 -3.403 -12.338 1.00 96.94 107 LEU A O 1
ATOM 867 N N . LEU A 1 108 ? 10.759 -2.949 -12.914 1.00 96.75 108 LEU A N 1
ATOM 868 C CA . LEU A 1 108 ? 10.500 -1.660 -13.554 1.00 96.75 108 LEU A CA 1
ATOM 869 C C . LEU A 1 108 ? 9.901 -1.850 -14.951 1.00 96.75 108 LEU A C 1
ATOM 871 O O . LEU A 1 108 ? 8.881 -1.232 -15.257 1.00 96.75 108 LEU A O 1
ATOM 875 N N . ALA A 1 109 ? 10.450 -2.767 -15.757 1.00 96.31 109 ALA A N 1
ATOM 876 C CA . ALA A 1 109 ? 9.918 -3.087 -17.084 1.00 96.31 109 ALA A CA 1
ATOM 877 C C . ALA A 1 109 ? 8.469 -3.615 -17.053 1.00 96.31 109 ALA A C 1
ATOM 879 O O . ALA A 1 109 ? 7.694 -3.351 -17.973 1.00 96.31 109 ALA A O 1
ATOM 880 N N . ALA A 1 110 ? 8.053 -4.307 -15.985 1.00 97.12 110 ALA A N 1
ATOM 881 C CA . ALA A 1 110 ? 6.662 -4.741 -15.834 1.00 97.12 110 ALA A CA 1
ATOM 882 C C . ALA A 1 110 ? 5.694 -3.619 -15.411 1.00 97.12 110 ALA A C 1
ATOM 884 O O . ALA A 1 110 ? 4.482 -3.822 -15.493 1.00 97.12 110 ALA A O 1
ATOM 885 N N . ARG A 1 111 ? 6.194 -2.465 -14.947 1.00 97.31 111 ARG A N 1
ATOM 886 C CA . ARG A 1 111 ? 5.389 -1.379 -14.347 1.00 97.31 111 ARG A CA 1
ATOM 887 C C . ARG A 1 111 ? 5.422 -0.062 -15.117 1.00 97.31 111 ARG A C 1
ATOM 889 O O . ARG A 1 111 ? 4.555 0.787 -14.912 1.00 97.31 111 ARG A O 1
ATOM 896 N N . VAL A 1 112 ? 6.399 0.108 -16.004 1.00 97.50 112 VAL A N 1
ATOM 897 C CA . VAL A 1 112 ? 6.561 1.292 -16.851 1.00 97.50 112 VAL A CA 1
ATOM 898 C C . VAL A 1 112 ? 6.529 0.857 -18.310 1.00 97.50 112 VAL A C 1
ATOM 900 O O . VAL A 1 112 ? 7.302 -0.002 -18.732 1.00 97.50 112 VAL A O 1
ATOM 903 N N . ALA A 1 113 ? 5.624 1.446 -19.087 1.00 96.81 113 ALA A N 1
ATOM 904 C CA . ALA A 1 113 ? 5.526 1.176 -20.514 1.00 96.81 113 ALA A CA 1
ATOM 905 C C . ALA A 1 113 ? 6.792 1.661 -21.237 1.00 96.81 113 ALA A C 1
ATOM 907 O O . ALA A 1 113 ? 7.234 2.792 -21.019 1.00 96.81 113 ALA A O 1
ATOM 908 N N . ASP A 1 114 ? 7.346 0.802 -22.098 1.00 95.19 114 ASP A N 1
ATOM 909 C CA . ASP A 1 114 ? 8.561 1.057 -22.886 1.00 95.19 114 ASP A CA 1
ATOM 910 C C . ASP A 1 114 ? 9.724 1.567 -22.031 1.00 95.19 114 ASP A C 1
ATOM 912 O O . ASP A 1 114 ? 10.378 2.555 -22.368 1.00 95.19 114 ASP A O 1
ATOM 916 N N . TYR A 1 115 ? 9.936 0.910 -20.885 1.00 96.75 115 TYR A N 1
ATOM 917 C CA . TYR A 1 115 ? 11.007 1.241 -19.955 1.00 96.75 115 TYR A CA 1
ATOM 918 C C . TYR A 1 115 ? 12.353 1.398 -20.670 1.00 96.75 115 TYR A C 1
ATOM 920 O O . TYR A 1 115 ? 12.785 0.522 -21.421 1.00 96.75 115 TYR A O 1
ATOM 928 N N . ALA A 1 116 ? 13.034 2.503 -20.378 1.00 96.25 116 ALA A N 1
ATOM 929 C CA . ALA A 1 116 ? 14.370 2.780 -20.868 1.00 96.25 116 ALA A CA 1
ATOM 930 C C . ALA A 1 116 ? 15.293 3.143 -19.697 1.00 96.25 116 ALA A C 1
ATOM 932 O O . ALA A 1 116 ? 14.991 4.050 -18.920 1.00 96.25 116 ALA A O 1
ATOM 933 N N . SER A 1 117 ? 16.441 2.466 -19.603 1.00 95.31 117 SER A N 1
ATOM 934 C CA . SER A 1 117 ? 17.391 2.587 -18.482 1.00 95.31 117 SER A CA 1
ATOM 935 C C . SER A 1 117 ? 17.875 4.018 -18.230 1.00 95.31 117 SER A C 1
ATOM 937 O O . SER A 1 117 ? 18.047 4.430 -17.085 1.00 95.31 117 SER A O 1
ATOM 939 N N . HIS A 1 118 ? 17.994 4.832 -19.285 1.00 96.31 118 HIS A N 1
ATOM 940 C CA . HIS A 1 118 ? 18.417 6.229 -19.162 1.00 96.31 118 HIS A CA 1
ATOM 941 C C . HIS A 1 118 ? 17.493 7.084 -18.274 1.00 96.31 118 HIS A C 1
ATOM 943 O O . HIS A 1 118 ? 17.941 8.101 -17.739 1.00 96.31 118 HIS A O 1
ATOM 949 N N . TRP A 1 119 ? 16.223 6.700 -18.090 1.00 96.31 119 TRP A N 1
ATOM 950 C CA . TRP A 1 119 ? 15.324 7.373 -17.146 1.00 96.31 119 TRP A CA 1
ATOM 951 C C . TRP A 1 119 ? 15.758 7.150 -15.700 1.00 96.31 119 TRP A C 1
ATOM 953 O O . TRP A 1 119 ? 15.765 8.098 -14.913 1.00 96.31 119 TRP A O 1
ATOM 963 N N . LEU A 1 120 ? 16.160 5.926 -15.353 1.00 95.38 120 LEU A N 1
ATOM 964 C CA . LEU A 1 120 ? 16.673 5.622 -14.021 1.00 95.38 120 LEU A CA 1
ATOM 965 C C . LEU A 1 120 ? 17.993 6.359 -13.780 1.00 95.38 120 LEU A C 1
ATOM 967 O O . LEU A 1 120 ? 18.144 7.026 -12.757 1.00 95.38 120 LEU A O 1
ATOM 971 N N . ASP A 1 121 ? 18.896 6.340 -14.763 1.00 94.81 121 ASP A N 1
ATOM 972 C CA . ASP A 1 121 ? 20.163 7.076 -14.698 1.00 94.81 121 ASP A CA 1
ATOM 973 C C . ASP A 1 121 ? 19.951 8.576 -14.473 1.00 94.81 121 ASP A C 1
ATOM 975 O O . ASP A 1 121 ? 20.685 9.208 -13.709 1.00 94.81 121 ASP A O 1
ATOM 979 N N . GLN A 1 122 ? 18.958 9.169 -15.142 1.00 95.38 122 GLN A N 1
ATOM 980 C CA . GLN A 1 122 ? 18.622 10.581 -14.984 1.00 95.38 122 GLN A CA 1
ATOM 981 C C . GLN A 1 122 ? 18.149 10.891 -13.560 1.00 95.38 122 GLN A C 1
ATOM 983 O O . GLN A 1 122 ? 18.626 11.861 -12.969 1.00 95.38 122 GLN A O 1
ATOM 988 N N . LEU A 1 123 ? 17.260 10.063 -13.002 1.00 95.12 123 LEU A N 1
ATOM 989 C CA . LEU A 1 123 ? 16.736 10.234 -11.643 1.00 95.12 123 LEU A CA 1
ATOM 990 C C . LEU A 1 123 ? 17.816 10.030 -10.572 1.00 95.12 123 LEU A C 1
ATOM 992 O O . LEU A 1 123 ? 17.847 10.756 -9.574 1.00 95.12 123 LEU A O 1
ATOM 996 N N . CYS A 1 124 ? 18.733 9.086 -10.789 1.00 95.19 124 CYS A N 1
ATOM 997 C CA . CYS A 1 124 ? 19.888 8.898 -9.916 1.00 95.19 124 CYS A CA 1
ATOM 998 C C . CYS A 1 124 ? 20.857 10.083 -10.002 1.00 95.19 124 CYS A C 1
ATOM 1000 O O . CYS A 1 124 ? 21.287 10.608 -8.976 1.00 95.19 124 CYS A O 1
ATOM 1002 N N . ARG A 1 125 ? 21.161 10.565 -11.214 1.00 95.19 125 ARG A N 1
ATOM 1003 C CA . ARG A 1 125 ? 22.067 11.707 -11.420 1.00 95.19 125 ARG A CA 1
ATOM 1004 C C . ARG A 1 125 ? 21.509 13.010 -10.855 1.00 95.19 125 ARG A C 1
ATOM 1006 O O . ARG A 1 125 ? 22.281 13.829 -10.368 1.00 95.19 125 ARG A O 1
ATOM 1013 N N . SER A 1 126 ? 20.191 13.204 -10.898 1.00 95.44 126 SER A N 1
ATOM 1014 C CA . SER A 1 126 ? 19.543 14.363 -10.277 1.00 95.44 126 SER A CA 1
ATOM 1015 C C . SER A 1 126 ? 19.461 14.264 -8.750 1.00 95.44 126 SER A C 1
ATOM 1017 O O . SER A 1 126 ? 18.970 15.194 -8.118 1.00 95.44 126 SER A O 1
ATOM 1019 N N . GLY A 1 127 ? 19.863 13.135 -8.155 1.00 94.12 127 GLY A N 1
ATOM 1020 C CA . GLY A 1 127 ? 19.742 12.880 -6.720 1.00 94.12 127 GLY A CA 1
ATOM 1021 C C . GLY A 1 127 ? 18.309 12.636 -6.240 1.00 94.12 127 GLY A C 1
ATOM 1022 O O . GLY A 1 127 ? 18.073 12.653 -5.037 1.00 94.12 127 GLY A O 1
ATOM 1023 N N . ARG A 1 128 ? 17.345 12.407 -7.148 1.00 92.69 128 ARG A N 1
ATOM 1024 C CA . ARG A 1 128 ? 15.951 12.096 -6.769 1.00 92.69 128 ARG A CA 1
ATOM 1025 C C . ARG A 1 128 ? 15.808 10.664 -6.258 1.00 92.69 128 ARG A C 1
ATOM 1027 O O . ARG A 1 128 ? 14.925 10.402 -5.453 1.00 92.69 128 ARG A O 1
ATOM 1034 N N . ILE A 1 129 ? 16.662 9.753 -6.727 1.00 93.62 129 ILE A N 1
ATOM 1035 C CA . ILE A 1 129 ? 16.701 8.351 -6.301 1.00 93.62 129 ILE A CA 1
ATOM 1036 C C . ILE A 1 129 ? 18.129 7.998 -5.902 1.00 93.62 129 ILE A C 1
ATOM 1038 O O . ILE A 1 129 ? 19.076 8.283 -6.636 1.00 93.62 129 ILE A O 1
ATOM 1042 N N . VAL A 1 130 ? 18.281 7.318 -4.769 1.00 91.19 130 VAL A N 1
ATOM 1043 C CA . VAL A 1 130 ? 19.560 6.765 -4.321 1.00 91.19 130 VAL A CA 1
ATOM 1044 C C . VAL A 1 130 ? 19.355 5.309 -3.930 1.00 91.19 130 VAL A C 1
ATOM 1046 O O . VAL A 1 130 ? 18.440 4.978 -3.182 1.00 91.19 130 VAL A O 1
ATOM 1049 N N . TRP A 1 131 ? 20.236 4.436 -4.411 1.00 89.62 131 TRP A N 1
ATOM 1050 C CA . TRP A 1 131 ? 20.274 3.044 -3.982 1.00 89.62 131 TRP A CA 1
ATOM 1051 C C . TRP A 1 131 ? 21.107 2.923 -2.712 1.00 89.62 131 TRP A C 1
ATOM 1053 O O . TRP A 1 131 ? 22.287 3.274 -2.692 1.00 89.62 131 TRP A O 1
ATOM 1063 N N . ALA A 1 132 ? 20.503 2.391 -1.655 1.00 86.38 132 ALA A N 1
ATOM 1064 C CA . ALA A 1 132 ? 21.193 2.107 -0.409 1.00 86.38 132 ALA A CA 1
ATOM 1065 C C . ALA A 1 132 ? 21.153 0.608 -0.122 1.00 86.38 132 ALA A C 1
ATOM 1067 O O . ALA A 1 132 ? 20.130 -0.058 -0.277 1.00 86.38 132 ALA A O 1
ATOM 1068 N N . ARG A 1 133 ? 22.272 0.070 0.360 1.00 81.12 133 ARG A N 1
ATOM 1069 C CA . ARG A 1 133 ? 22.266 -1.245 0.993 1.00 81.12 133 ARG A CA 1
ATOM 1070 C C . ARG A 1 133 ? 21.759 -1.065 2.416 1.00 81.12 133 ARG A C 1
ATOM 1072 O O . ARG A 1 133 ? 22.346 -0.293 3.172 1.00 81.12 133 ARG A O 1
ATOM 1079 N N . LEU A 1 134 ? 20.728 -1.810 2.807 1.00 71.50 134 LEU A N 1
ATOM 1080 C CA . LEU A 1 134 ? 20.331 -1.876 4.210 1.00 71.50 134 LEU A CA 1
ATOM 1081 C C . LEU A 1 134 ? 21.528 -2.379 5.022 1.00 71.50 134 LEU A C 1
ATOM 1083 O O . LEU A 1 134 ? 22.027 -3.492 4.821 1.00 71.50 134 LEU A O 1
ATOM 1087 N N . ALA A 1 135 ? 22.038 -1.528 5.909 1.00 69.50 135 ALA A N 1
ATOM 1088 C CA . ALA A 1 135 ? 22.994 -1.968 6.901 1.00 69.50 135 ALA A CA 1
ATOM 1089 C C . ALA A 1 135 ? 22.271 -3.015 7.756 1.00 69.50 135 ALA A C 1
ATOM 1091 O O . ALA A 1 135 ? 21.255 -2.716 8.383 1.00 69.50 135 ALA A O 1
ATOM 1092 N N . GLY A 1 136 ? 22.761 -4.259 7.756 1.00 68.69 136 GLY A N 1
ATOM 1093 C CA . GLY A 1 136 ? 22.316 -5.239 8.744 1.00 68.69 136 GLY A CA 1
ATOM 1094 C C . GLY A 1 136 ? 22.455 -4.621 10.134 1.00 68.69 136 GLY A C 1
ATOM 1095 O O . GLY A 1 136 ? 23.323 -3.763 10.314 1.00 68.69 136 GLY A O 1
ATOM 1096 N N . ARG A 1 137 ? 21.598 -5.017 11.093 1.00 63.50 137 ARG A N 1
ATOM 1097 C CA . ARG A 1 137 ? 21.718 -4.572 12.493 1.00 63.50 137 ARG A CA 1
ATOM 1098 C C . ARG A 1 137 ? 23.194 -4.582 12.851 1.00 63.50 137 ARG A C 1
ATOM 1100 O O . ARG A 1 137 ? 23.799 -5.654 12.894 1.00 63.50 137 ARG A O 1
ATOM 1107 N N . SER A 1 138 ? 23.762 -3.394 13.053 1.00 62.12 138 SER A N 1
ATOM 1108 C CA . SER A 1 138 ? 25.064 -3.276 13.683 1.00 62.12 138 SER A CA 1
ATOM 1109 C C . SER A 1 138 ? 24.961 -4.143 14.929 1.00 62.12 138 SER A C 1
ATOM 1111 O O . SER A 1 138 ? 24.052 -3.935 15.739 1.00 62.12 138 SER A O 1
ATOM 1113 N N . LYS A 1 139 ? 25.787 -5.193 15.036 1.00 58.69 139 LYS A N 1
ATOM 1114 C CA . LYS A 1 139 ? 25.981 -5.847 16.327 1.00 58.69 139 LYS A CA 1
ATOM 1115 C C . LYS A 1 139 ? 26.402 -4.701 17.226 1.00 58.69 139 LYS A C 1
ATOM 1117 O O . LYS A 1 139 ? 27.514 -4.206 17.064 1.00 58.69 139 LYS A O 1
ATOM 1122 N N . ALA A 1 140 ? 25.498 -4.239 18.091 1.00 58.66 140 ALA A N 1
ATOM 1123 C CA . ALA A 1 140 ? 25.850 -3.310 19.142 1.00 58.66 140 ALA A CA 1
ATOM 1124 C C . ALA A 1 140 ? 27.077 -3.931 19.798 1.00 58.66 140 ALA A C 1
ATOM 1126 O O . ALA A 1 140 ? 27.007 -5.058 20.297 1.00 58.66 140 ALA A O 1
ATOM 1127 N N . ALA A 1 141 ? 28.224 -3.275 19.645 1.00 58.97 141 ALA A N 1
ATOM 1128 C CA . ALA A 1 141 ? 29.448 -3.704 20.274 1.00 58.97 141 ALA A CA 1
ATOM 1129 C C . ALA A 1 141 ? 29.209 -3.522 21.771 1.00 58.97 141 ALA A C 1
ATOM 1131 O O . ALA A 1 141 ? 29.436 -2.452 22.324 1.00 58.97 141 ALA A O 1
ATOM 1132 N N . GLY A 1 142 ? 28.653 -4.555 22.404 1.00 55.22 142 GLY A N 1
ATOM 1133 C CA . GLY A 1 142 ? 28.557 -4.696 23.845 1.00 55.22 142 GLY A CA 1
ATOM 1134 C C . GLY A 1 142 ? 29.954 -4.937 24.393 1.00 55.22 142 GLY A C 1
ATOM 1135 O O . GLY A 1 142 ? 30.272 -6.039 24.824 1.00 55.22 142 GLY A O 1
ATOM 1136 N N . GLY A 1 143 ? 30.811 -3.925 24.289 1.00 61.62 143 GLY A N 1
ATOM 1137 C CA . GLY A 1 143 ? 31.992 -3.806 25.124 1.00 61.62 143 GLY A CA 1
ATOM 1138 C C . GLY A 1 143 ? 31.559 -3.181 26.450 1.00 61.62 143 GLY A C 1
ATOM 1139 O O . GLY A 1 143 ? 30.767 -2.236 26.426 1.00 61.62 143 GLY A O 1
ATOM 1140 N N . PRO A 1 144 ? 32.007 -3.705 27.602 1.00 59.59 144 PRO A N 1
ATOM 1141 C CA . PRO A 1 144 ? 31.596 -3.173 28.890 1.00 59.59 144 PRO A CA 1
ATOM 1142 C C . PRO A 1 144 ? 32.105 -1.735 29.028 1.00 59.59 144 PRO A C 1
ATOM 1144 O O . PRO A 1 144 ? 33.287 -1.466 28.813 1.00 59.59 144 PRO A O 1
ATOM 1147 N N . LEU A 1 145 ? 31.201 -0.822 29.380 1.00 55.81 145 LEU A N 1
ATOM 1148 C CA . LEU A 1 145 ? 31.563 0.515 29.838 1.00 55.81 145 LEU A CA 1
ATOM 1149 C C . LEU A 1 145 ? 32.383 0.344 31.127 1.00 55.81 145 LEU A C 1
ATOM 1151 O O . LEU A 1 145 ? 31.879 -0.218 32.100 1.00 55.81 145 LEU A O 1
ATOM 1155 N N . ARG A 1 146 ? 33.658 0.740 31.081 1.00 51.22 146 ARG A N 1
ATOM 1156 C CA . ARG A 1 146 ? 34.528 0.897 32.253 1.00 51.22 146 ARG A CA 1
ATOM 1157 C C . ARG A 1 146 ? 34.390 2.301 32.812 1.00 51.22 146 ARG A C 1
ATOM 1159 O O . ARG A 1 146 ? 34.263 3.228 31.984 1.00 51.22 146 ARG A O 1
#

Foldseek 3Di:
DPDDPVVVVVVLVVCVVVVQWDWDDDDVPDPDIDIGGPVVSVVVVVVVVVVVCVVVDDDDPVVVVVVVCLVLQQDPVNAEEALVSLLVNVVVCPPPDDDPVCVQVPRSPSRHPPDDVVSVVVCVVVVVDDDDDPDDPDPPPPDPDD

pLDDT: mean 89.46, std 10.63, range [51.22, 97.5]

InterPro domains:
  IPR055368 Large helicase-related protein, winged-helix domain 3 [PF23235] (59-140)